Protein AF-A0A7J2UUU1-F1 (afdb_monomer_lite)

Secondary structure (DSSP, 8-state):
-HHHHHHHHHHHHHHHHHHHHHHHHHH-HHHHHHHHHHHHHHHHHHHHHHHHHHHHHHHHHHHHHHS-S-HHHHHHHHHHHHHHHHHHHHHHHTHHHHHHHTT-HHHHHHSSS-SHHHHHT-

Sequence (122 aa):
MSFFKSLKEIWDVMWSVTVMRVRILSRYKGWLAMDIIIPIIITLIPILLGRAAGGERAIAAFAENTGTDQYVAYLLIGSNVFAVVTNYLWFVGMWIRRERMTGTLESIYLTATHRMPLLLGT

pLDDT: mean 86.49, std 8.01, range [51.47, 94.38]

Foldseek 3Di:
DVVVVQVVLLVVVVVVVVVVVVVVLVVPVVVVVCLVVVLQVVLVVVVVCLCVVQNPNSLVVCCVVPVDSPVSVVSSVVSNVVSVVVVVCVLLVCLCVVCVVVVNNVVVVPDPHDCVSSNVSD

Structure (mmCIF, N/CA/C/O backbone):
data_AF-A0A7J2UUU1-F1
#
_entry.id   AF-A0A7J2UUU1-F1
#
loop_
_atom_site.group_PDB
_atom_site.id
_atom_site.type_symbol
_atom_site.label_atom_id
_atom_site.label_alt_id
_atom_site.label_comp_id
_atom_site.label_asym_id
_atom_site.label_entity_id
_atom_site.label_seq_id
_atom_site.pdbx_PDB_ins_code
_atom_site.Cartn_x
_atom_site.Cartn_y
_atom_site.Cartn_z
_atom_site.occupancy
_atom_site.B_iso_or_equiv
_atom_site.auth_seq_id
_atom_site.auth_comp_id
_atom_site.auth_asym_id
_atom_site.auth_atom_id
_atom_site.pdbx_PDB_model_num
ATOM 1 N N . MET A 1 1 ? 4.891 -0.404 37.370 1.00 51.47 1 MET A N 1
ATOM 2 C CA . MET A 1 1 ? 4.047 -1.500 36.833 1.00 51.47 1 MET A CA 1
ATOM 3 C C . MET A 1 1 ? 2.937 -1.041 35.868 1.00 51.47 1 MET A C 1
ATOM 5 O O . MET A 1 1 ? 2.306 -1.908 35.282 1.00 51.47 1 MET A O 1
ATOM 9 N N . SER A 1 2 ? 2.696 0.267 35.643 1.00 61.00 2 SER A N 1
ATOM 10 C CA . SER A 1 2 ? 1.622 0.725 34.730 1.00 61.00 2 SER A CA 1
ATOM 11 C C . SER A 1 2 ? 2.022 0.797 33.243 1.00 61.00 2 SER A C 1
ATOM 13 O O . SER A 1 2 ? 1.169 0.604 32.386 1.00 61.00 2 SER A O 1
ATOM 15 N N . PHE A 1 3 ? 3.311 0.979 32.925 1.00 60.25 3 PHE A N 1
ATOM 16 C CA . PHE A 1 3 ? 3.806 1.086 31.540 1.00 60.25 3 PHE A CA 1
ATOM 17 C C . PHE A 1 3 ? 3.649 -0.209 30.718 1.00 60.25 3 PHE A C 1
ATOM 19 O O . PHE A 1 3 ? 3.207 -0.186 29.578 1.00 60.25 3 PHE A O 1
ATOM 26 N N . PHE A 1 4 ? 3.948 -1.370 31.307 1.00 59.72 4 PHE A N 1
ATOM 27 C CA . PHE A 1 4 ? 3.776 -2.654 30.612 1.00 59.72 4 PHE A CA 1
ATOM 28 C C . PHE A 1 4 ? 2.301 -3.017 30.391 1.00 59.72 4 PHE A C 1
ATOM 30 O O . PHE A 1 4 ? 1.972 -3.697 29.422 1.00 59.72 4 PHE A O 1
ATOM 37 N N . LYS A 1 5 ? 1.408 -2.534 31.265 1.00 63.81 5 LYS A N 1
ATOM 38 C CA . LYS A 1 5 ? -0.036 -2.717 31.110 1.00 63.81 5 LYS A CA 1
ATOM 39 C C . LYS A 1 5 ? -0.567 -1.901 29.925 1.00 63.81 5 LYS A C 1
ATOM 41 O O . LYS A 1 5 ? -1.302 -2.452 29.113 1.00 63.81 5 LYS A O 1
ATOM 46 N N . SER A 1 6 ? -0.113 -0.655 29.761 1.00 75.44 6 SER A N 1
ATOM 47 C CA . SER A 1 6 ? -0.522 0.180 28.624 1.00 75.44 6 SER A CA 1
ATOM 48 C C . SER A 1 6 ? 0.003 -0.334 27.281 1.00 75.44 6 SER A C 1
ATOM 50 O O . SER A 1 6 ? -0.695 -0.231 26.278 1.00 75.44 6 SER A O 1
ATOM 52 N N . LEU A 1 7 ? 1.199 -0.935 27.241 1.00 80.31 7 LEU A N 1
ATOM 53 C CA . LEU A 1 7 ? 1.740 -1.500 26.001 1.00 80.31 7 LEU A CA 1
ATOM 54 C C . LEU A 1 7 ? 0.905 -2.683 25.494 1.00 80.31 7 LEU A C 1
ATOM 56 O O . LEU A 1 7 ? 0.634 -2.778 24.299 1.00 80.31 7 LEU A O 1
ATOM 60 N N . LYS A 1 8 ? 0.470 -3.560 26.405 1.00 83.88 8 LYS A N 1
ATOM 61 C CA . LYS A 1 8 ? -0.415 -4.676 26.061 1.00 83.88 8 LYS A CA 1
ATOM 62 C C . LYS A 1 8 ? -1.766 -4.177 25.541 1.00 83.88 8 LYS A C 1
ATOM 64 O O . LYS A 1 8 ? -2.239 -4.667 24.526 1.00 83.88 8 LYS A O 1
ATOM 69 N N . GLU A 1 9 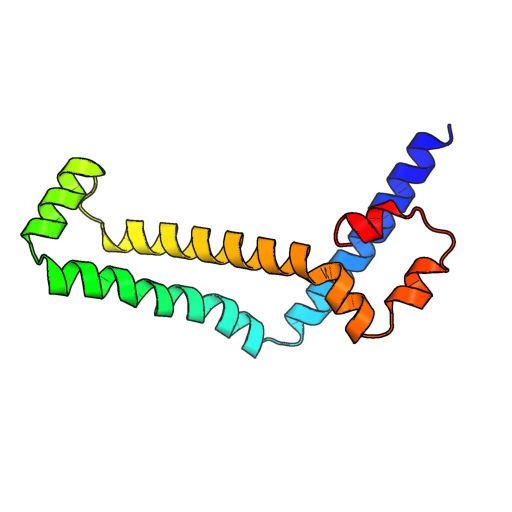? -2.342 -3.168 26.191 1.00 83.75 9 GLU A N 1
ATOM 70 C CA . GLU A 1 9 ? -3.602 -2.553 25.753 1.00 83.75 9 GLU A CA 1
ATOM 71 C C . GLU A 1 9 ? -3.481 -1.943 24.346 1.00 83.75 9 GLU A C 1
ATOM 73 O O . GLU A 1 9 ? -4.353 -2.155 23.507 1.00 83.75 9 GLU A O 1
ATOM 78 N N . ILE A 1 10 ? -2.380 -1.240 24.053 1.00 84.00 10 ILE A N 1
ATOM 79 C CA . ILE A 1 10 ? -2.105 -0.700 22.711 1.00 84.00 10 ILE A CA 1
ATOM 80 C C . ILE A 1 10 ? -2.006 -1.833 21.684 1.00 84.00 10 ILE A C 1
ATOM 82 O O . ILE A 1 10 ? -2.617 -1.751 20.620 1.00 84.00 10 ILE A O 1
ATOM 86 N N . TRP A 1 11 ? -1.271 -2.897 22.005 1.00 86.19 11 TRP A N 1
ATOM 87 C CA . TRP A 1 11 ? -1.122 -4.053 21.126 1.00 86.19 11 TRP A CA 1
ATOM 88 C C . TRP A 1 11 ? -2.460 -4.738 20.819 1.00 86.19 11 TRP A C 1
ATOM 90 O O . TRP A 1 11 ? -2.760 -5.009 19.656 1.00 86.19 11 TRP A O 1
ATOM 100 N N . ASP A 1 12 ? -3.288 -4.973 21.838 1.00 88.12 12 ASP A N 1
ATOM 101 C CA . ASP A 1 12 ? -4.585 -5.640 21.684 1.00 88.12 12 ASP A CA 1
ATOM 102 C C . ASP A 1 12 ? -5.534 -4.821 20.786 1.00 88.12 12 ASP A C 1
ATOM 104 O O . ASP A 1 12 ? -6.251 -5.380 19.945 1.00 88.12 12 ASP A O 1
ATOM 108 N N . VAL A 1 13 ? -5.494 -3.488 20.898 1.00 87.31 13 VAL A N 1
ATOM 109 C CA . VAL A 1 13 ? -6.232 -2.565 20.019 1.00 87.31 13 VAL A CA 1
ATOM 110 C C . VAL A 1 13 ? -5.707 -2.643 18.585 1.00 87.31 13 VAL A C 1
ATOM 112 O O . VAL A 1 13 ? -6.490 -2.864 17.659 1.00 87.31 13 VAL A O 1
ATOM 115 N N . MET A 1 14 ? -4.387 -2.545 18.391 1.00 85.75 14 MET A N 1
ATOM 116 C CA . MET A 1 14 ? -3.758 -2.640 17.066 1.00 85.75 14 MET A CA 1
ATOM 117 C C . MET A 1 14 ? -4.096 -3.957 16.363 1.00 85.75 14 MET A C 1
ATOM 119 O O . MET A 1 14 ? -4.405 -3.975 15.166 1.00 85.75 14 MET A O 1
ATOM 123 N N . TRP A 1 15 ? -4.073 -5.064 17.104 1.00 89.69 15 TRP A N 1
ATOM 124 C CA . TRP A 1 15 ? -4.426 -6.375 16.578 1.00 89.69 15 TRP A CA 1
ATOM 125 C C . TRP A 1 15 ? -5.901 -6.444 16.176 1.00 89.69 15 TRP A C 1
ATOM 127 O O . TRP A 1 15 ? -6.223 -6.862 15.062 1.00 89.69 15 TRP A O 1
ATOM 137 N N . SER A 1 16 ? -6.797 -5.966 17.041 1.00 89.88 16 SER A N 1
ATOM 138 C CA . SER A 1 16 ? -8.242 -5.952 16.780 1.00 89.88 16 SER A CA 1
ATOM 139 C C . SER A 1 16 ? -8.587 -5.157 15.518 1.00 89.88 16 SER A C 1
ATOM 141 O O . SER A 1 16 ? -9.368 -5.614 14.677 1.00 89.88 16 SER A O 1
ATOM 143 N N . VAL A 1 17 ? -7.950 -4.000 15.335 1.00 87.38 17 VAL A N 1
ATOM 144 C CA . VAL A 1 17 ? -8.126 -3.156 14.147 1.00 87.38 17 VAL A CA 1
ATOM 145 C C . VAL A 1 17 ? -7.567 -3.840 12.905 1.00 87.38 17 VAL A C 1
ATOM 147 O O . VAL A 1 17 ? -8.221 -3.854 11.862 1.00 87.38 17 VAL A O 1
ATOM 150 N N . THR A 1 18 ? -6.387 -4.453 13.006 1.00 88.94 18 THR A N 1
ATOM 151 C CA . THR A 1 18 ? -5.776 -5.203 11.900 1.00 88.94 18 THR A CA 1
ATOM 152 C C . THR A 1 18 ? -6.697 -6.319 11.417 1.00 88.94 18 THR A C 1
ATOM 154 O O . THR A 1 18 ? -6.988 -6.407 10.223 1.00 88.94 18 THR A O 1
ATOM 157 N N . VAL A 1 19 ? -7.234 -7.127 12.334 1.00 92.69 19 VAL A N 1
ATOM 158 C CA . VAL A 1 19 ? -8.180 -8.205 12.011 1.00 92.69 19 VAL A CA 1
ATOM 159 C C . VAL A 1 19 ? -9.438 -7.651 11.341 1.00 92.69 19 VAL A C 1
ATOM 161 O O . VAL A 1 19 ? -9.890 -8.192 10.326 1.00 92.69 19 VAL A O 1
ATOM 164 N N . MET A 1 20 ? -9.991 -6.554 11.864 1.00 90.69 20 MET A N 1
ATOM 165 C CA . MET A 1 20 ? -11.145 -5.879 11.271 1.00 90.69 20 MET A CA 1
ATOM 166 C C . MET A 1 20 ? -10.853 -5.421 9.834 1.00 90.69 20 MET A C 1
ATOM 168 O O . MET A 1 20 ? -11.632 -5.727 8.928 1.00 90.69 20 MET A O 1
ATOM 172 N N . ARG A 1 21 ? -9.705 -4.783 9.582 1.00 87.19 21 ARG A N 1
ATOM 173 C CA . ARG A 1 21 ? -9.313 -4.327 8.239 1.00 87.19 21 ARG A CA 1
ATOM 174 C C . ARG A 1 21 ? -9.089 -5.476 7.271 1.00 87.19 21 ARG A C 1
ATOM 176 O O . ARG A 1 21 ? -9.588 -5.417 6.151 1.00 87.19 21 ARG A O 1
ATOM 183 N N . VAL A 1 22 ? -8.393 -6.531 7.689 1.00 89.50 22 VAL A N 1
ATOM 184 C CA . VAL A 1 22 ? -8.186 -7.732 6.863 1.00 89.50 22 VAL A CA 1
ATOM 185 C C . VAL A 1 22 ? -9.531 -8.367 6.500 1.00 89.50 22 VAL A C 1
ATOM 187 O O . VAL A 1 22 ? -9.749 -8.781 5.358 1.00 89.50 22 VAL A O 1
ATOM 190 N N . ARG A 1 23 ? -10.493 -8.375 7.429 1.00 92.44 23 ARG A N 1
ATOM 191 C CA . ARG A 1 23 ? -11.860 -8.837 7.159 1.00 92.44 23 ARG A CA 1
ATOM 192 C C . ARG A 1 23 ? -12.606 -7.926 6.175 1.00 92.44 23 ARG A C 1
ATOM 194 O O . ARG A 1 23 ? -13.357 -8.437 5.350 1.00 92.44 23 ARG A O 1
ATOM 201 N N . ILE A 1 24 ? -12.410 -6.609 6.227 1.00 88.44 24 ILE A N 1
ATOM 202 C CA . ILE A 1 24 ? -12.970 -5.685 5.227 1.00 88.44 24 ILE A CA 1
ATOM 203 C C . ILE A 1 24 ? -12.343 -5.952 3.855 1.00 88.44 24 ILE A C 1
ATOM 205 O O . ILE A 1 24 ? -13.071 -6.175 2.893 1.00 88.44 24 ILE A O 1
ATOM 209 N N . LEU A 1 25 ? -11.014 -5.998 3.764 1.00 87.12 25 LEU A N 1
ATOM 210 C CA . LEU A 1 25 ? -10.293 -6.207 2.504 1.00 87.12 25 LEU A CA 1
ATOM 211 C C . LEU A 1 25 ? -10.673 -7.535 1.837 1.00 87.12 25 LEU A C 1
ATOM 213 O O . LEU A 1 25 ? -10.970 -7.568 0.646 1.00 87.12 25 LEU A O 1
ATOM 217 N N . SER A 1 26 ? -10.760 -8.619 2.611 1.00 89.69 26 SER A N 1
ATOM 218 C CA . SER A 1 26 ? -11.139 -9.943 2.092 1.00 89.69 26 SER A CA 1
ATOM 219 C C . SER A 1 26 ? -12.583 -10.031 1.579 1.00 89.69 26 SER A C 1
ATOM 221 O O . SER A 1 26 ? -12.880 -10.893 0.748 1.00 89.69 26 SER A O 1
ATOM 223 N N . ARG A 1 27 ? -13.488 -9.142 2.018 1.00 92.88 27 ARG A N 1
ATOM 224 C CA . ARG A 1 27 ? -14.863 -9.069 1.490 1.00 92.88 27 ARG A CA 1
ATOM 225 C C . ARG A 1 27 ? -14.912 -8.477 0.085 1.00 92.88 27 ARG A C 1
ATOM 227 O O . ARG A 1 27 ? -15.731 -8.907 -0.723 1.00 92.88 27 ARG A O 1
ATOM 234 N N . TYR A 1 28 ? -14.017 -7.546 -0.232 1.00 91.25 28 TYR A N 1
ATOM 235 C CA . TYR A 1 28 ? -13.968 -6.879 -1.532 1.00 91.25 28 TYR A CA 1
ATOM 236 C C . TYR A 1 28 ? -12.944 -7.542 -2.456 1.00 91.25 28 TYR A C 1
ATOM 238 O O . TYR A 1 28 ? -11.960 -6.932 -2.862 1.00 91.25 28 TYR A O 1
ATOM 246 N N . LYS A 1 29 ? -13.196 -8.803 -2.831 1.00 90.19 29 LYS A N 1
ATOM 247 C CA . LYS A 1 29 ? -12.293 -9.590 -3.695 1.00 90.19 29 LYS A CA 1
ATOM 248 C C . LYS A 1 29 ? -11.958 -8.891 -5.016 1.00 90.19 29 LYS A C 1
ATOM 250 O O . LYS A 1 29 ? -10.818 -8.943 -5.458 1.00 90.19 29 LYS A O 1
ATOM 255 N N . GLY A 1 30 ? -12.942 -8.222 -5.623 1.00 92.44 30 GLY A N 1
ATOM 256 C CA . GLY A 1 30 ? -12.732 -7.447 -6.848 1.00 92.44 30 GLY A CA 1
ATOM 257 C C . GLY A 1 30 ? -11.781 -6.271 -6.633 1.00 92.44 30 GLY A C 1
ATOM 258 O O . GLY A 1 30 ? -10.881 -6.064 -7.437 1.00 92.44 30 GLY A O 1
ATOM 259 N N . TRP A 1 31 ? -11.921 -5.558 -5.511 1.00 88.12 31 TRP A N 1
ATOM 260 C CA . TRP A 1 31 ? -11.002 -4.479 -5.153 1.00 88.12 31 TRP A CA 1
ATOM 261 C C . TRP A 1 31 ? -9.588 -5.009 -4.925 1.00 88.12 31 TRP A C 1
ATOM 263 O O . TRP A 1 31 ? -8.644 -4.454 -5.467 1.00 88.12 31 TRP A O 1
ATOM 273 N N . LEU A 1 32 ? -9.448 -6.123 -4.200 1.00 88.12 32 LEU A N 1
ATOM 274 C CA . LEU A 1 32 ? -8.152 -6.763 -3.966 1.00 88.12 32 LEU A CA 1
ATOM 275 C C . LEU A 1 32 ? -7.465 -7.180 -5.276 1.00 88.12 32 LEU A C 1
ATOM 277 O O . LEU A 1 32 ? -6.267 -6.971 -5.433 1.00 88.12 32 LEU A O 1
ATOM 281 N N . ALA A 1 33 ? -8.217 -7.739 -6.228 1.00 91.44 33 ALA A N 1
ATOM 282 C CA . ALA A 1 33 ? -7.681 -8.081 -7.543 1.00 91.44 33 ALA A CA 1
ATOM 283 C C . ALA A 1 33 ? -7.217 -6.830 -8.306 1.00 91.44 33 ALA A C 1
ATOM 285 O O . ALA A 1 33 ? -6.129 -6.826 -8.878 1.00 91.44 33 ALA A O 1
ATOM 286 N N . MET A 1 34 ? -8.008 -5.755 -8.277 1.00 90.81 34 MET A N 1
ATOM 287 C CA . MET A 1 34 ? -7.648 -4.489 -8.921 1.00 90.81 34 MET A CA 1
ATOM 288 C C . MET A 1 34 ? -6.419 -3.840 -8.279 1.00 90.81 34 MET A C 1
ATOM 290 O O . MET A 1 34 ? -5.577 -3.323 -9.004 1.00 90.81 34 MET A O 1
ATOM 294 N N . ASP A 1 35 ? -6.263 -3.936 -6.959 1.00 87.50 35 ASP A N 1
ATOM 295 C CA . ASP A 1 35 ? -5.105 -3.402 -6.229 1.00 87.50 35 ASP A CA 1
ATOM 296 C C . ASP A 1 35 ? -3.784 -4.064 -6.664 1.00 87.50 35 ASP A C 1
ATOM 298 O O . ASP A 1 35 ? -2.729 -3.443 -6.602 1.00 87.50 35 ASP A O 1
ATOM 302 N N . ILE A 1 36 ? -3.843 -5.308 -7.156 1.00 88.25 36 ILE A N 1
ATOM 303 C CA . ILE A 1 36 ? -2.691 -6.038 -7.709 1.00 88.25 36 ILE A CA 1
ATOM 304 C C . ILE A 1 36 ? -2.513 -5.742 -9.203 1.00 88.25 36 ILE A C 1
ATOM 306 O O . ILE A 1 36 ? -1.397 -5.541 -9.677 1.00 88.25 36 ILE A O 1
ATOM 310 N N . ILE A 1 37 ? -3.607 -5.718 -9.966 1.00 91.50 37 ILE A N 1
ATOM 311 C CA . ILE A 1 37 ? -3.566 -5.578 -11.428 1.00 91.50 37 ILE A CA 1
ATOM 312 C C . ILE A 1 37 ? -3.194 -4.150 -11.847 1.00 91.50 37 ILE A C 1
ATOM 314 O O . ILE A 1 37 ? -2.398 -3.964 -12.768 1.00 91.50 37 ILE A O 1
ATOM 318 N N . ILE A 1 38 ? -3.750 -3.132 -11.187 1.00 91.19 38 ILE A N 1
ATOM 319 C CA . ILE A 1 38 ? -3.573 -1.726 -11.572 1.00 91.19 38 ILE A CA 1
ATOM 320 C C . ILE A 1 38 ? -2.096 -1.300 -11.542 1.00 91.19 38 ILE A C 1
ATOM 322 O O . ILE A 1 38 ? -1.645 -0.752 -12.550 1.00 91.19 38 ILE A O 1
ATOM 326 N N . PRO A 1 39 ? -1.308 -1.558 -10.478 1.00 88.44 39 PRO A N 1
ATOM 327 C CA . PRO A 1 39 ? 0.113 -1.210 -10.464 1.00 88.44 39 PRO A CA 1
ATOM 328 C C . PRO A 1 39 ? 0.889 -1.843 -11.620 1.00 88.44 39 PRO A C 1
ATOM 330 O O . PRO A 1 39 ? 1.723 -1.179 -12.235 1.00 88.44 39 PRO A O 1
ATOM 333 N N . ILE A 1 40 ? 0.573 -3.092 -11.977 1.00 91.00 40 ILE A N 1
ATOM 334 C CA . ILE A 1 40 ? 1.198 -3.788 -13.108 1.00 91.00 40 ILE A CA 1
ATOM 335 C C . ILE A 1 40 ? 0.872 -3.058 -14.412 1.00 91.00 40 ILE A C 1
ATOM 337 O O . ILE A 1 40 ? 1.790 -2.742 -15.166 1.00 91.00 40 ILE A O 1
ATOM 341 N N . ILE A 1 41 ? -0.402 -2.724 -14.647 1.00 91.50 41 ILE A N 1
ATOM 342 C CA . ILE A 1 41 ? -0.844 -1.990 -15.844 1.00 91.50 41 ILE A CA 1
ATOM 343 C C . ILE A 1 41 ? -0.174 -0.617 -15.929 1.00 91.50 41 ILE A C 1
ATOM 345 O O . ILE A 1 41 ? 0.355 -0.255 -16.977 1.00 91.50 41 ILE A O 1
ATOM 349 N N . ILE A 1 42 ? -0.152 0.141 -14.832 1.00 90.00 42 ILE A N 1
ATOM 350 C CA . ILE A 1 42 ? 0.479 1.466 -14.793 1.00 90.00 42 ILE A CA 1
ATOM 351 C C . ILE A 1 42 ? 1.980 1.358 -15.077 1.00 90.00 42 ILE A C 1
ATOM 353 O O . ILE A 1 42 ? 2.536 2.229 -15.743 1.00 90.00 42 ILE A O 1
ATOM 357 N N . THR A 1 43 ? 2.628 0.266 -14.664 1.00 91.38 43 THR A N 1
ATOM 358 C CA . THR A 1 43 ? 4.049 0.030 -14.949 1.00 91.38 43 THR A CA 1
ATOM 359 C C . THR A 1 43 ? 4.339 -0.183 -16.439 1.00 91.38 43 THR A C 1
ATOM 361 O O . THR A 1 43 ? 5.448 0.102 -16.895 1.00 91.38 43 THR A O 1
ATOM 364 N N . LEU A 1 44 ? 3.361 -0.611 -17.247 1.00 92.06 44 LEU A N 1
ATOM 365 C CA . LEU A 1 44 ? 3.568 -0.666 -18.697 1.00 92.06 44 LEU A CA 1
ATOM 366 C C . LEU A 1 44 ? 3.851 0.719 -19.290 1.00 92.06 44 LEU A C 1
ATOM 368 O O . LEU A 1 44 ? 4.570 0.796 -20.281 1.00 92.06 44 LEU A O 1
ATOM 372 N N . ILE A 1 45 ? 3.358 1.807 -18.689 1.00 91.38 45 ILE A N 1
ATOM 373 C CA . ILE A 1 45 ? 3.566 3.170 -19.199 1.00 91.38 45 ILE A CA 1
ATOM 374 C C . ILE A 1 45 ? 5.063 3.522 -19.278 1.00 91.38 45 ILE A C 1
ATOM 376 O O . ILE A 1 45 ? 5.529 3.791 -20.386 1.00 91.38 45 ILE A O 1
ATOM 380 N N . PRO A 1 46 ? 5.856 3.495 -18.183 1.00 88.62 46 PRO A N 1
ATOM 381 C CA . PRO A 1 46 ? 7.285 3.796 -18.264 1.00 88.62 46 PRO A CA 1
ATOM 382 C C . PRO A 1 46 ? 8.065 2.787 -19.121 1.00 88.62 46 PRO A C 1
ATOM 384 O O . PRO A 1 46 ? 9.003 3.184 -19.809 1.00 88.62 46 PRO A O 1
ATOM 387 N N . ILE A 1 47 ? 7.665 1.509 -19.147 1.00 90.69 47 ILE A N 1
ATOM 388 C CA . ILE A 1 47 ? 8.309 0.480 -19.986 1.00 90.69 47 ILE A CA 1
ATOM 389 C C . ILE A 1 47 ? 8.133 0.797 -21.477 1.00 90.69 47 ILE A C 1
ATOM 391 O O . ILE A 1 47 ? 9.101 0.774 -22.244 1.00 90.69 47 ILE A O 1
ATOM 395 N N . LEU A 1 48 ? 6.898 1.082 -21.895 1.00 91.19 48 LEU A N 1
ATOM 396 C CA . LEU A 1 48 ? 6.569 1.401 -23.281 1.00 91.19 48 LEU A CA 1
ATOM 397 C C . LEU A 1 48 ? 7.151 2.753 -23.684 1.00 91.19 48 LEU A C 1
ATOM 399 O O . LEU A 1 48 ? 7.669 2.873 -24.790 1.00 91.19 48 LEU A O 1
ATOM 403 N N . LEU A 1 49 ? 7.131 3.739 -22.785 1.00 89.81 49 LEU A N 1
ATOM 404 C CA . LEU A 1 49 ? 7.720 5.051 -23.028 1.00 89.81 49 LEU A CA 1
ATOM 405 C C . LEU A 1 49 ? 9.234 4.958 -23.234 1.00 89.81 49 LEU A C 1
ATOM 407 O O . LEU A 1 49 ? 9.741 5.514 -24.204 1.00 89.81 49 LEU A O 1
ATOM 411 N N . GLY A 1 50 ? 9.952 4.216 -22.385 1.00 86.31 50 GLY A N 1
ATOM 412 C CA . GLY A 1 50 ? 11.393 4.005 -22.546 1.00 86.31 50 GLY A CA 1
ATOM 413 C C . GLY A 1 50 ? 11.734 3.356 -23.890 1.00 86.31 50 GLY A C 1
ATOM 414 O O . GLY A 1 50 ? 12.652 3.797 -24.585 1.00 86.31 50 GLY A O 1
ATOM 415 N N . ARG A 1 51 ? 10.933 2.367 -24.308 1.00 87.44 51 ARG A N 1
ATOM 416 C CA . ARG A 1 51 ? 11.102 1.690 -25.599 1.00 87.44 51 ARG A CA 1
ATOM 417 C C . ARG A 1 51 ? 10.770 2.593 -26.789 1.00 87.44 51 ARG A C 1
ATOM 419 O O . ARG A 1 51 ? 11.512 2.587 -27.766 1.00 87.44 51 ARG A O 1
ATOM 426 N N . ALA A 1 52 ? 9.684 3.358 -26.714 1.00 89.62 52 ALA A N 1
ATOM 427 C CA . ALA A 1 52 ? 9.235 4.234 -27.795 1.00 89.62 52 ALA A CA 1
ATOM 428 C C . ALA A 1 52 ? 10.134 5.467 -27.969 1.00 89.62 52 ALA A C 1
ATOM 430 O O . ALA A 1 52 ? 10.383 5.881 -29.096 1.00 89.62 52 ALA A O 1
ATOM 431 N N . ALA A 1 53 ? 10.626 6.048 -26.872 1.00 87.50 53 ALA A N 1
ATOM 432 C CA . ALA A 1 53 ? 11.405 7.282 -26.908 1.00 87.50 53 ALA A CA 1
ATOM 433 C C . ALA A 1 53 ? 12.878 7.058 -27.281 1.00 87.50 53 ALA A C 1
ATOM 435 O O . ALA A 1 53 ? 13.457 7.880 -27.986 1.00 87.50 53 ALA A O 1
ATOM 436 N N . GLY A 1 54 ? 13.499 5.974 -26.802 1.00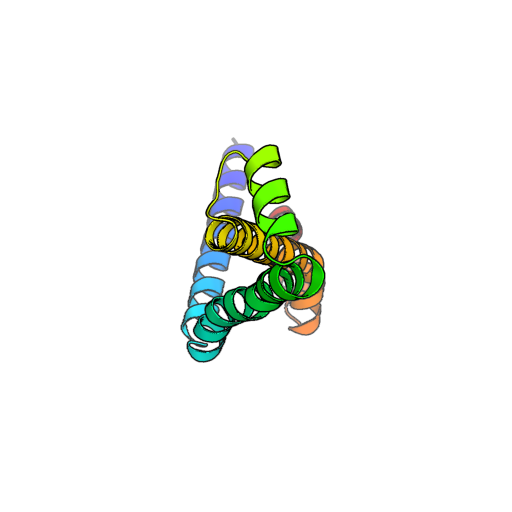 82.44 54 GLY A N 1
ATOM 437 C CA . GLY A 1 54 ? 14.945 5.776 -26.942 1.00 82.44 54 GLY A CA 1
ATOM 438 C C . GLY A 1 54 ? 15.382 4.477 -27.616 1.00 82.44 54 GLY A C 1
ATOM 439 O O . GLY A 1 54 ? 16.576 4.322 -27.884 1.00 82.44 54 GLY A O 1
ATOM 440 N N . GLY A 1 55 ? 14.454 3.560 -27.908 1.00 84.94 55 GLY A N 1
ATOM 441 C CA . GLY A 1 55 ? 14.740 2.305 -28.606 1.00 84.94 55 GLY A CA 1
ATOM 442 C C . GLY A 1 55 ? 15.922 1.534 -28.006 1.00 84.94 55 GLY A C 1
ATOM 443 O O . GLY A 1 55 ? 16.102 1.482 -26.790 1.00 84.94 55 GLY A O 1
ATOM 444 N N . GLU A 1 56 ? 16.761 0.959 -28.866 1.00 85.56 56 GLU A N 1
ATOM 445 C CA . GLU A 1 56 ? 17.942 0.185 -28.452 1.00 85.56 56 GLU A CA 1
ATOM 446 C C . GLU A 1 56 ? 18.992 1.023 -27.711 1.00 85.56 56 GLU A C 1
ATOM 448 O O . GLU A 1 56 ? 19.662 0.519 -26.811 1.00 85.56 56 GLU A O 1
ATOM 453 N N . ARG A 1 57 ? 19.104 2.322 -28.021 1.00 88.50 57 ARG A N 1
ATOM 454 C CA . ARG A 1 57 ? 20.059 3.220 -27.353 1.00 88.50 57 ARG A CA 1
ATOM 455 C C . ARG A 1 57 ? 19.711 3.435 -25.884 1.00 88.50 57 ARG A C 1
ATOM 457 O O . ARG A 1 57 ? 20.610 3.431 -25.049 1.00 88.50 57 ARG A O 1
ATOM 464 N N . ALA A 1 58 ? 18.428 3.590 -25.559 1.00 85.94 58 ALA A N 1
ATOM 465 C CA . ALA A 1 58 ? 17.995 3.700 -24.166 1.00 85.94 58 ALA A CA 1
ATOM 466 C C . ALA A 1 58 ? 18.202 2.395 -23.392 1.00 85.94 58 ALA A C 1
ATOM 468 O O . ALA A 1 58 ? 18.573 2.448 -22.224 1.00 85.94 58 ALA A O 1
ATOM 469 N N . ILE A 1 59 ? 18.011 1.239 -24.033 1.00 85.12 59 ILE A N 1
ATOM 470 C CA . ILE A 1 59 ? 18.255 -0.066 -23.402 1.00 85.12 59 ILE A CA 1
ATOM 471 C C . ILE A 1 59 ? 19.752 -0.252 -23.118 1.00 85.12 59 ILE A C 1
ATOM 473 O O . ILE A 1 59 ? 20.112 -0.651 -22.014 1.00 85.12 59 ILE A O 1
ATOM 477 N N . ALA A 1 60 ? 20.626 0.102 -24.066 1.00 88.94 60 ALA A N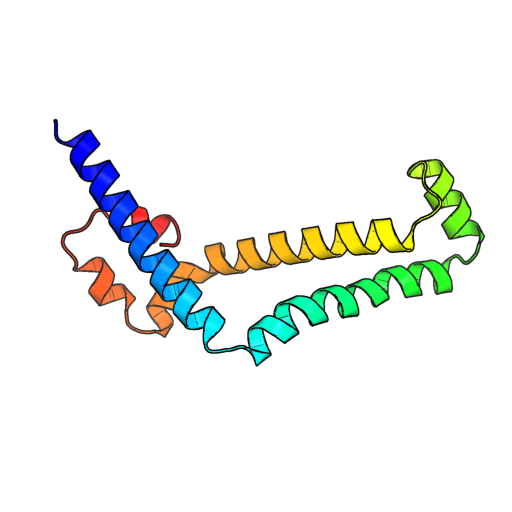 1
ATOM 478 C CA . ALA A 1 60 ? 22.075 0.043 -23.873 1.00 88.94 60 ALA A CA 1
ATOM 479 C C . ALA A 1 60 ? 22.546 0.985 -22.751 1.00 88.94 60 ALA A C 1
ATOM 481 O O . ALA A 1 60 ? 23.262 0.555 -21.849 1.00 88.94 60 ALA A O 1
ATOM 482 N N . ALA A 1 61 ? 22.078 2.238 -22.755 1.00 89.75 61 ALA A N 1
ATOM 483 C CA . ALA A 1 61 ? 22.388 3.198 -21.696 1.00 89.75 61 ALA A CA 1
ATOM 484 C C . ALA A 1 61 ? 21.853 2.740 -20.328 1.00 89.75 61 ALA A C 1
ATOM 486 O O . ALA A 1 61 ? 22.515 2.909 -19.308 1.00 89.75 61 ALA A O 1
ATOM 487 N N . PHE A 1 62 ? 20.664 2.135 -20.281 1.00 91.50 62 PHE A N 1
ATOM 488 C CA . PHE A 1 62 ? 20.123 1.562 -19.051 1.00 91.50 62 PHE A CA 1
ATOM 489 C C . PHE A 1 62 ? 21.011 0.429 -18.519 1.00 91.50 62 PHE A C 1
ATOM 491 O O . PHE A 1 62 ? 21.332 0.420 -17.329 1.00 91.50 62 PHE A O 1
ATOM 498 N N . ALA A 1 63 ? 21.432 -0.492 -19.389 1.00 92.62 63 ALA A N 1
ATOM 499 C CA . ALA A 1 63 ? 22.278 -1.618 -19.008 1.00 92.62 63 ALA A CA 1
ATOM 500 C C . ALA A 1 63 ? 23.644 -1.162 -18.478 1.00 92.62 63 ALA A C 1
ATOM 502 O O . ALA A 1 63 ? 24.107 -1.684 -17.466 1.00 92.62 63 ALA A O 1
ATOM 503 N N . GLU A 1 64 ? 24.240 -0.138 -19.093 1.00 94.38 64 GLU A N 1
ATOM 504 C CA . GLU A 1 64 ? 25.495 0.470 -18.635 1.00 94.38 64 GLU A CA 1
ATOM 505 C C . GLU A 1 64 ? 25.369 1.086 -17.230 1.00 94.38 64 GLU A C 1
ATOM 507 O O . GLU A 1 64 ? 26.263 0.930 -16.403 1.00 94.38 64 GLU A O 1
ATOM 512 N N . ASN A 1 65 ? 24.239 1.733 -16.926 1.00 92.94 65 ASN A N 1
ATOM 513 C CA . ASN A 1 65 ? 24.035 2.422 -15.646 1.00 92.94 65 ASN A CA 1
ATOM 514 C C . ASN A 1 65 ? 23.552 1.513 -14.506 1.00 92.94 65 ASN A C 1
ATOM 516 O O . ASN A 1 65 ? 23.772 1.824 -13.337 1.00 92.94 65 ASN A O 1
ATOM 520 N N . THR A 1 66 ? 22.850 0.423 -14.816 1.00 91.69 66 THR A N 1
ATOM 521 C CA . THR A 1 66 ? 22.223 -0.446 -13.801 1.00 91.69 66 THR A CA 1
ATOM 522 C C . THR A 1 66 ? 22.892 -1.808 -13.661 1.00 91.69 66 THR A C 1
ATOM 524 O O . THR A 1 66 ? 22.625 -2.515 -12.690 1.00 91.69 66 THR A O 1
ATOM 527 N N . GLY A 1 67 ? 23.753 -2.188 -14.609 1.00 91.38 67 GLY A N 1
ATOM 528 C CA . GLY A 1 67 ? 24.409 -3.493 -14.635 1.00 91.38 67 GLY A CA 1
ATOM 529 C C . GLY A 1 67 ? 23.485 -4.653 -15.021 1.00 91.38 67 GLY A C 1
ATOM 530 O O . GLY A 1 67 ? 23.855 -5.808 -14.822 1.00 91.38 67 GLY A O 1
ATOM 531 N N . THR A 1 68 ? 22.286 -4.380 -15.551 1.00 89.81 68 THR A N 1
ATOM 532 C CA . THR A 1 68 ? 21.348 -5.405 -16.032 1.00 89.81 68 THR A CA 1
ATOM 533 C C . THR A 1 68 ? 20.695 -5.002 -17.351 1.00 89.81 68 THR A C 1
ATOM 535 O O . THR A 1 68 ? 20.304 -3.857 -17.551 1.00 89.81 68 THR A O 1
ATOM 538 N N . ASP A 1 69 ? 20.535 -5.963 -18.256 1.00 88.75 69 ASP A N 1
ATOM 539 C CA . ASP A 1 69 ? 19.785 -5.812 -19.505 1.00 88.75 69 ASP A CA 1
ATOM 540 C C . ASP A 1 69 ? 18.268 -6.018 -19.316 1.00 88.75 69 ASP A C 1
ATOM 542 O O . ASP A 1 69 ? 17.465 -5.664 -20.184 1.00 88.75 69 ASP A O 1
ATOM 546 N N . GLN A 1 70 ? 17.843 -6.525 -18.152 1.00 91.31 70 GLN A N 1
ATOM 547 C CA . GLN A 1 70 ? 16.446 -6.830 -17.834 1.00 91.31 70 GLN A CA 1
ATOM 548 C C . GLN A 1 70 ? 15.659 -5.596 -17.372 1.00 91.31 70 GLN A C 1
ATOM 550 O O . GLN A 1 70 ? 15.036 -5.579 -16.305 1.00 91.31 70 GLN A O 1
ATOM 555 N N . TYR A 1 71 ? 15.629 -4.558 -18.206 1.00 89.56 71 TYR A N 1
ATOM 556 C CA . TYR A 1 71 ? 14.985 -3.283 -17.875 1.00 89.56 71 TYR A CA 1
ATOM 557 C C . TYR A 1 71 ? 13.487 -3.424 -17.548 1.00 89.56 71 TYR A C 1
ATOM 559 O O . TYR A 1 71 ? 12.970 -2.721 -16.680 1.00 89.56 71 TYR A O 1
ATOM 567 N N . VAL A 1 72 ? 12.785 -4.366 -18.194 1.00 91.25 72 VAL A N 1
ATOM 568 C CA . VAL A 1 72 ? 11.360 -4.643 -17.941 1.00 91.25 72 VAL A CA 1
ATOM 569 C C . VAL A 1 72 ? 11.142 -5.107 -16.504 1.00 91.25 72 VAL A C 1
ATOM 571 O O 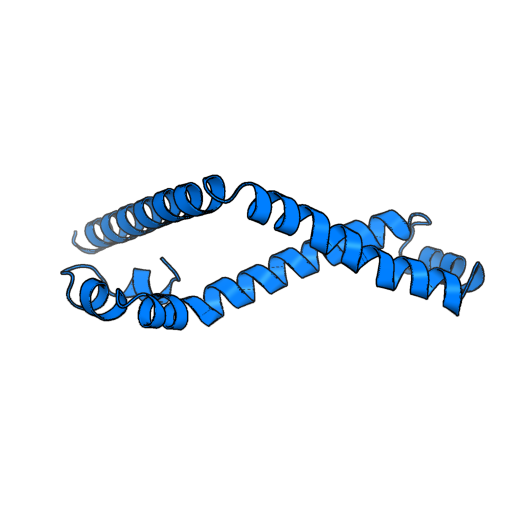. VAL A 1 72 ? 10.287 -4.562 -15.813 1.00 91.25 72 VAL A O 1
ATOM 574 N N . ALA A 1 73 ? 11.921 -6.089 -16.041 1.00 91.88 73 ALA A N 1
ATOM 575 C CA . ALA A 1 73 ? 11.806 -6.620 -14.686 1.00 91.88 73 ALA A CA 1
ATOM 576 C C . ALA A 1 73 ? 12.205 -5.567 -13.645 1.00 91.88 73 ALA A C 1
ATOM 578 O O . ALA A 1 73 ? 11.515 -5.401 -12.639 1.00 91.88 73 ALA A O 1
ATOM 579 N N . TYR A 1 74 ? 13.267 -4.808 -13.927 1.00 92.25 74 TYR A N 1
ATOM 580 C CA . TYR A 1 74 ? 13.725 -3.718 -13.071 1.00 92.25 74 TYR A CA 1
ATOM 581 C C . TYR A 1 74 ? 12.630 -2.665 -12.853 1.00 92.25 74 TYR A C 1
ATOM 583 O O . TYR A 1 74 ? 12.291 -2.333 -11.715 1.00 92.25 74 TYR A O 1
ATOM 591 N N . LEU A 1 75 ? 12.024 -2.178 -13.940 1.00 92.12 75 LEU A N 1
ATOM 592 C CA . LEU A 1 75 ? 10.944 -1.195 -13.873 1.00 92.12 75 LEU A CA 1
ATOM 593 C C . LEU A 1 75 ? 9.677 -1.776 -13.245 1.00 92.12 75 LEU A C 1
ATOM 595 O O . LEU A 1 75 ? 9.013 -1.072 -12.483 1.00 92.12 75 LEU A O 1
ATOM 599 N N .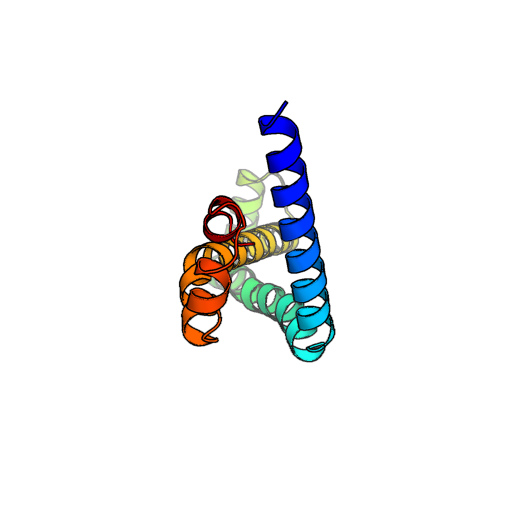 LEU A 1 76 ? 9.361 -3.046 -13.519 1.00 92.44 76 LEU A N 1
ATOM 600 C CA . LEU A 1 76 ? 8.219 -3.742 -12.928 1.00 92.44 76 LEU A CA 1
ATOM 601 C C . LEU A 1 76 ? 8.326 -3.784 -11.407 1.00 92.44 76 LEU A C 1
ATOM 603 O O . LEU A 1 76 ? 7.406 -3.348 -10.716 1.00 92.44 76 LEU A O 1
ATOM 607 N N . ILE A 1 77 ? 9.455 -4.244 -10.876 1.00 92.62 77 ILE A N 1
ATOM 608 C CA . ILE A 1 77 ? 9.668 -4.323 -9.429 1.00 92.62 77 ILE A CA 1
ATOM 609 C C . ILE A 1 77 ? 9.678 -2.917 -8.819 1.00 92.62 77 ILE A C 1
ATOM 611 O O . ILE A 1 77 ? 8.943 -2.664 -7.865 1.00 92.62 77 ILE A O 1
ATOM 615 N N . GLY A 1 78 ? 10.446 -1.986 -9.396 1.00 91.50 78 GLY A N 1
ATOM 616 C CA . GLY A 1 78 ? 10.569 -0.622 -8.879 1.00 91.50 78 GLY A CA 1
ATOM 617 C C . GLY A 1 78 ? 9.230 0.115 -8.813 1.00 91.50 78 GLY A C 1
ATOM 618 O O . GLY A 1 78 ? 8.902 0.718 -7.792 1.00 91.50 78 GLY A O 1
ATOM 619 N N . SER A 1 79 ? 8.414 0.008 -9.862 1.00 91.44 79 SER A N 1
ATOM 620 C CA . SER A 1 79 ? 7.102 0.667 -9.912 1.00 91.44 79 SER A CA 1
ATOM 621 C C . SER A 1 79 ? 6.104 0.036 -8.941 1.00 91.44 79 SER A C 1
ATOM 623 O O . SER A 1 79 ? 5.311 0.753 -8.335 1.00 91.44 79 SER A O 1
ATOM 625 N N . ASN A 1 80 ? 6.158 -1.286 -8.732 1.00 91.00 80 ASN A N 1
ATOM 626 C CA . ASN A 1 80 ? 5.321 -1.952 -7.730 1.00 91.00 80 ASN A CA 1
ATOM 627 C C . ASN A 1 80 ? 5.709 -1.538 -6.304 1.00 91.00 80 ASN A C 1
ATOM 629 O O . ASN A 1 80 ? 4.832 -1.219 -5.502 1.00 91.00 80 ASN A O 1
ATOM 633 N N . VAL A 1 81 ? 7.007 -1.469 -5.994 1.00 93.19 81 VAL A N 1
ATOM 634 C CA . VAL A 1 81 ? 7.487 -0.959 -4.698 1.00 93.19 81 VAL A CA 1
ATOM 635 C C . VAL A 1 81 ? 7.028 0.483 -4.495 1.00 93.19 81 VAL A C 1
ATOM 637 O O . VAL A 1 81 ? 6.471 0.813 -3.448 1.00 93.19 81 VAL A O 1
ATOM 640 N N . PHE A 1 82 ? 7.185 1.328 -5.515 1.00 92.31 82 PHE A N 1
ATOM 641 C CA . PHE A 1 82 ? 6.705 2.706 -5.486 1.00 92.31 82 PHE A CA 1
ATOM 642 C C . PHE A 1 82 ? 5.191 2.792 -5.239 1.00 92.31 82 PHE A C 1
ATOM 644 O O . PHE A 1 82 ? 4.752 3.587 -4.404 1.00 92.31 82 PHE A O 1
ATOM 651 N N . ALA A 1 83 ? 4.389 1.956 -5.906 1.00 91.44 83 ALA A N 1
ATOM 652 C CA . ALA A 1 83 ? 2.939 1.925 -5.730 1.00 91.44 83 ALA A CA 1
ATOM 653 C C . ALA A 1 83 ? 2.538 1.529 -4.300 1.00 91.44 83 ALA A C 1
ATOM 655 O O . ALA A 1 83 ? 1.699 2.195 -3.694 1.00 91.44 83 ALA A O 1
ATOM 656 N N . VAL A 1 84 ? 3.171 0.500 -3.727 1.00 91.25 84 VAL A N 1
ATOM 657 C CA . VAL A 1 84 ? 2.911 0.057 -2.346 1.00 91.25 84 VAL A CA 1
ATOM 658 C C . VAL A 1 84 ? 3.246 1.159 -1.342 1.00 91.25 84 VAL A C 1
ATOM 660 O O . VAL A 1 84 ? 2.422 1.477 -0.483 1.00 91.25 84 VAL A O 1
ATOM 663 N N . VAL A 1 85 ? 4.420 1.785 -1.469 1.00 93.25 85 VAL A N 1
ATOM 664 C CA . VAL A 1 85 ? 4.841 2.883 -0.582 1.00 93.25 85 VAL A CA 1
ATOM 665 C C . VAL A 1 85 ? 3.889 4.072 -0.700 1.00 93.25 85 VAL A C 1
ATOM 667 O O . VAL A 1 85 ? 3.439 4.607 0.314 1.00 93.25 85 VAL A O 1
ATOM 670 N N . THR A 1 86 ? 3.524 4.449 -1.926 1.00 92.75 86 THR A N 1
ATOM 671 C CA . THR A 1 86 ? 2.580 5.543 -2.183 1.00 92.75 86 THR A CA 1
ATOM 672 C C . THR A 1 86 ? 1.223 5.260 -1.542 1.00 92.75 86 THR A C 1
ATOM 674 O O . THR A 1 86 ? 0.701 6.102 -0.813 1.00 92.75 86 THR A O 1
ATOM 677 N N . ASN A 1 87 ? 0.667 4.062 -1.740 1.00 90.31 87 ASN A N 1
ATOM 678 C CA . ASN A 1 87 ? -0.603 3.661 -1.134 1.00 90.31 87 ASN A CA 1
ATOM 679 C C . ASN A 1 87 ? -0.547 3.694 0.396 1.00 90.31 87 ASN A C 1
ATOM 681 O O . ASN A 1 87 ? -1.481 4.178 1.035 1.00 90.31 87 ASN A O 1
ATOM 685 N N . TYR A 1 88 ? 0.553 3.237 0.994 1.00 89.62 88 TYR A N 1
ATOM 686 C CA . TYR A 1 88 ? 0.723 3.279 2.443 1.00 89.62 88 TYR A CA 1
ATOM 687 C C . TYR A 1 88 ? 0.737 4.713 2.986 1.00 89.62 88 TYR A C 1
ATOM 689 O O . TYR A 1 88 ? 0.039 5.006 3.960 1.00 89.62 88 TYR A O 1
ATOM 697 N N . LEU A 1 89 ? 1.452 5.627 2.321 1.00 91.12 89 LEU A N 1
ATOM 698 C CA . LEU A 1 89 ? 1.450 7.050 2.675 1.00 91.12 89 LEU A CA 1
ATOM 699 C C . LEU A 1 89 ? 0.036 7.637 2.628 1.00 91.12 89 LEU A C 1
ATOM 701 O O . LEU A 1 89 ? -0.361 8.357 3.545 1.00 91.12 89 LEU A O 1
ATOM 705 N N . TRP A 1 90 ? -0.756 7.278 1.615 1.00 90.50 90 TRP A N 1
ATOM 706 C CA . TRP A 1 90 ? -2.162 7.672 1.543 1.00 90.50 90 TRP A CA 1
ATOM 707 C C . TRP A 1 90 ? -3.000 7.061 2.670 1.00 90.50 90 TRP A C 1
ATOM 709 O O . TRP A 1 90 ? -3.817 7.757 3.270 1.00 90.50 90 TRP A O 1
ATOM 719 N N . PHE A 1 91 ? -2.828 5.784 3.007 1.00 87.81 91 PHE A N 1
ATOM 720 C CA . PHE A 1 91 ? -3.619 5.164 4.073 1.00 87.81 91 PHE A CA 1
ATOM 721 C C . PHE A 1 91 ? -3.343 5.778 5.443 1.00 87.81 91 PHE A C 1
ATOM 723 O O . PHE A 1 91 ? -4.297 6.073 6.166 1.00 87.81 91 PHE A O 1
ATOM 730 N N . VAL A 1 92 ? -2.073 6.019 5.770 1.00 87.12 92 VAL A N 1
ATOM 731 C CA . VAL A 1 92 ? -1.680 6.671 7.025 1.00 87.12 92 VAL A CA 1
ATOM 732 C C . VAL A 1 92 ? -2.130 8.132 7.028 1.00 87.12 92 VAL A C 1
ATOM 734 O O . VAL A 1 92 ? -2.810 8.564 7.958 1.00 87.12 92 VAL A O 1
ATOM 737 N N . GLY A 1 93 ? -1.836 8.883 5.962 1.00 88.38 93 GLY A N 1
ATOM 738 C CA . GLY A 1 93 ? -2.170 10.307 5.871 1.00 88.38 93 GLY A CA 1
ATOM 739 C C . GLY A 1 93 ? -3.674 10.586 5.916 1.00 88.38 93 GLY A C 1
ATOM 740 O O . GLY A 1 93 ? -4.110 11.592 6.474 1.00 88.38 93 GLY A O 1
ATOM 741 N N . MET A 1 94 ? -4.493 9.675 5.384 1.00 89.81 94 MET A N 1
ATOM 742 C CA . MET A 1 94 ? -5.947 9.848 5.321 1.00 89.81 94 MET A CA 1
ATOM 743 C C . MET A 1 94 ? -6.700 9.117 6.436 1.00 89.81 94 MET A C 1
ATOM 745 O O . MET A 1 94 ? -7.933 9.083 6.402 1.00 89.81 94 MET A O 1
ATOM 749 N N . TRP A 1 95 ? -6.001 8.549 7.422 1.00 86.44 95 TRP A N 1
ATOM 750 C CA . TRP A 1 95 ? -6.613 7.742 8.476 1.00 86.44 95 TRP A CA 1
ATOM 751 C C . TRP A 1 95 ? -7.645 8.514 9.303 1.00 86.44 95 TRP A C 1
ATOM 753 O O . TRP A 1 95 ? -8.815 8.140 9.331 1.00 86.44 95 TRP A O 1
ATOM 763 N N . ILE A 1 96 ? -7.253 9.646 9.893 1.00 87.94 96 ILE A N 1
ATOM 764 C CA . ILE A 1 96 ? -8.158 10.471 10.715 1.00 87.94 96 ILE A CA 1
ATOM 765 C C . ILE A 1 96 ? -9.348 10.957 9.881 1.00 87.94 96 ILE A C 1
ATOM 767 O O . ILE A 1 96 ? -10.491 10.965 10.339 1.00 87.94 96 ILE A O 1
ATOM 771 N N . ARG A 1 97 ? -9.098 11.329 8.617 1.00 89.88 97 ARG A N 1
ATOM 772 C CA . ARG A 1 97 ? -10.168 11.733 7.699 1.00 89.88 97 ARG A CA 1
ATOM 773 C C . ARG A 1 97 ? -11.159 10.593 7.480 1.00 89.88 97 ARG A C 1
ATOM 775 O O . ARG A 1 97 ? -12.355 10.856 7.419 1.00 89.88 97 ARG A O 1
ATOM 782 N N . ARG A 1 98 ? -10.678 9.355 7.339 1.00 88.81 98 ARG A N 1
ATOM 783 C CA . ARG A 1 98 ? -11.523 8.170 7.165 1.00 88.81 98 ARG A CA 1
ATO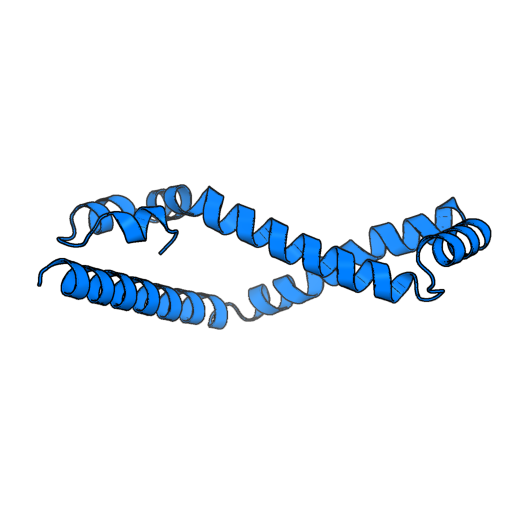M 784 C C . ARG A 1 98 ? -12.434 7.977 8.374 1.00 88.81 98 ARG A C 1
ATOM 786 O O . ARG A 1 98 ? -13.637 7.924 8.161 1.00 88.81 98 ARG A O 1
ATOM 793 N N . GLU A 1 99 ? -11.886 8.002 9.587 1.00 88.44 99 GLU A N 1
ATOM 794 C CA . GLU A 1 99 ? -12.664 7.860 10.831 1.00 88.44 99 GLU A CA 1
ATOM 795 C C . GLU A 1 99 ? -13.699 8.978 11.024 1.00 88.44 99 GLU A C 1
ATOM 797 O O . GLU A 1 99 ? -14.794 8.757 11.545 1.00 88.44 99 GLU A O 1
ATOM 802 N N . ARG A 1 100 ? -13.392 10.194 10.554 1.00 90.69 100 ARG A N 1
ATOM 803 C CA . ARG A 1 100 ? -14.364 11.293 10.526 1.00 90.69 100 ARG A CA 1
ATOM 804 C C . ARG A 1 100 ? -15.492 11.037 9.524 1.00 90.69 100 ARG A C 1
ATOM 806 O O . ARG A 1 100 ? -16.646 11.292 9.837 1.00 90.69 100 ARG A O 1
ATOM 813 N N . MET A 1 101 ? -15.174 10.554 8.321 1.00 92.94 101 MET A N 1
ATOM 814 C CA . MET A 1 101 ? -16.176 10.283 7.278 1.00 92.94 101 MET A CA 1
ATOM 815 C C . MET A 1 101 ? -17.081 9.094 7.621 1.00 92.94 101 MET A C 1
ATOM 817 O O . MET A 1 101 ? -18.231 9.075 7.199 1.00 92.94 101 MET A O 1
ATOM 821 N N . THR A 1 102 ? -16.587 8.121 8.388 1.00 88.69 102 THR A N 1
ATOM 822 C CA . THR A 1 102 ? -17.380 6.986 8.886 1.00 88.69 102 THR A CA 1
ATOM 823 C C . THR A 1 102 ? -18.185 7.312 10.144 1.00 88.69 102 THR A C 1
ATOM 825 O O . THR A 1 102 ? -18.980 6.481 10.572 1.00 88.69 102 THR A O 1
ATOM 828 N N . GLY A 1 103 ? -18.002 8.499 10.739 1.00 90.69 103 GLY A N 1
ATOM 829 C CA . GLY A 1 103 ? -18.695 8.918 11.963 1.00 90.69 103 GLY A CA 1
ATOM 830 C C . GLY A 1 103 ? -18.222 8.201 13.234 1.00 90.69 103 GLY A C 1
ATOM 831 O O . GLY A 1 103 ? -18.854 8.314 14.279 1.00 90.69 103 GLY A O 1
ATOM 832 N N . THR A 1 104 ? -17.115 7.461 13.168 1.00 88.88 104 THR A N 1
ATOM 833 C CA . THR A 1 104 ? -16.586 6.641 14.270 1.00 88.88 104 THR A CA 1
ATOM 834 C C . THR A 1 104 ? -15.590 7.394 15.146 1.00 88.88 104 THR A C 1
ATOM 836 O O . THR A 1 104 ? -15.362 6.996 16.289 1.00 88.88 104 THR A O 1
ATOM 839 N N . LEU A 1 105 ? -15.047 8.517 14.665 1.00 87.50 105 LEU A N 1
ATOM 840 C CA . LEU A 1 105 ? -14.019 9.289 15.366 1.00 87.50 105 LEU A CA 1
ATOM 841 C C . LEU A 1 105 ? -14.423 9.694 16.793 1.00 87.50 105 LEU A C 1
ATOM 843 O O . LEU A 1 105 ? -13.634 9.532 17.720 1.00 87.50 105 LEU A O 1
ATOM 847 N N . GLU A 1 106 ? -15.647 10.190 16.981 1.00 87.06 106 GLU A N 1
ATOM 848 C CA . GLU A 1 106 ? -16.142 10.628 18.294 1.00 87.06 106 GLU A CA 1
ATOM 849 C C . GLU A 1 106 ? -16.285 9.448 19.257 1.00 87.06 106 GLU A C 1
ATOM 851 O O . GLU A 1 106 ? -15.868 9.532 20.411 1.00 87.06 106 GLU A O 1
ATOM 856 N N . SER A 1 107 ? -16.792 8.314 18.762 1.00 87.12 107 SER A N 1
ATOM 857 C CA . SER A 1 107 ? -16.927 7.096 19.563 1.00 87.12 107 SER A CA 1
ATOM 858 C C . SER A 1 107 ? -15.569 6.566 20.028 1.00 87.12 107 SER A C 1
ATOM 860 O O . SER A 1 107 ? -15.414 6.251 21.205 1.00 87.12 107 SER A O 1
ATOM 862 N N . ILE A 1 108 ? -14.560 6.556 19.148 1.00 84.62 108 ILE A N 1
ATOM 863 C CA . ILE A 1 108 ? -13.195 6.123 19.472 1.00 84.62 108 ILE A CA 1
ATOM 864 C C . ILE A 1 108 ? -12.558 7.092 20.469 1.00 84.62 108 ILE A C 1
ATOM 866 O O . ILE A 1 108 ? -11.928 6.661 21.432 1.00 84.62 108 ILE A O 1
ATOM 870 N N . TYR A 1 109 ? -12.764 8.398 20.297 1.00 84.06 109 TYR A N 1
ATOM 871 C CA . TYR A 1 109 ? -12.205 9.412 21.189 1.00 84.06 109 TYR A CA 1
ATOM 872 C C . TYR A 1 109 ? -12.793 9.371 22.611 1.00 84.06 109 TYR A C 1
ATOM 874 O O . TYR A 1 109 ? -12.102 9.729 23.565 1.00 84.06 109 TYR A O 1
ATOM 882 N N . LEU A 1 110 ? -14.044 8.922 22.764 1.00 86.75 110 LEU A N 1
ATOM 883 C CA . LEU A 1 110 ? -14.709 8.760 24.062 1.00 86.75 110 LEU A CA 1
ATOM 884 C C . LEU A 1 110 ? -14.351 7.450 24.782 1.00 86.75 110 LEU A C 1
ATOM 886 O O . LEU A 1 110 ? -14.639 7.320 25.973 1.00 86.75 110 LEU A O 1
ATOM 890 N N . THR A 1 111 ? -13.735 6.477 24.102 1.00 82.94 111 THR A N 1
ATOM 891 C CA . THR A 1 111 ? -13.320 5.230 24.761 1.00 82.94 111 THR A CA 1
ATOM 892 C C . THR A 1 111 ? -12.217 5.475 25.790 1.00 82.94 111 THR A C 1
ATOM 894 O O . THR A 1 111 ? -11.326 6.301 25.599 1.00 82.94 111 THR A O 1
ATOM 897 N N . ALA A 1 112 ? -12.246 4.720 26.893 1.00 71.12 112 ALA A N 1
ATOM 898 C CA . ALA A 1 112 ? -11.256 4.791 27.973 1.00 71.12 112 ALA A CA 1
ATOM 899 C C . ALA A 1 112 ? -9.905 4.132 27.606 1.00 71.12 112 ALA A C 1
ATOM 901 O O . ALA A 1 112 ? -9.270 3.484 28.436 1.00 71.12 112 ALA A O 1
ATOM 902 N N . THR A 1 113 ? -9.473 4.267 26.353 1.00 76.44 113 THR A N 1
ATOM 903 C CA . THR A 1 113 ? -8.223 3.720 25.821 1.00 76.44 113 THR A CA 1
ATOM 904 C C . THR A 1 113 ? -7.192 4.836 25.656 1.00 76.44 113 THR A C 1
ATOM 906 O O . THR A 1 113 ? -7.513 6.021 25.544 1.00 76.44 113 THR A O 1
ATOM 909 N N . HIS A 1 114 ? -5.912 4.466 25.662 1.00 73.88 114 HIS A N 1
ATOM 910 C CA . HIS A 1 114 ? -4.826 5.389 25.354 1.00 73.88 114 HIS A CA 1
ATOM 911 C C . HIS A 1 114 ? -5.039 6.048 23.977 1.00 73.88 114 HIS A C 1
ATOM 913 O O . HIS A 1 114 ? -5.536 5.407 23.062 1.00 73.88 114 HIS A O 1
ATOM 919 N N . ARG A 1 115 ? -4.639 7.314 23.794 1.00 77.19 115 ARG A N 1
ATOM 920 C CA . ARG A 1 115 ? -4.886 8.066 22.539 1.00 77.19 115 ARG A CA 1
ATOM 921 C C . ARG A 1 115 ? -3.887 7.767 21.416 1.00 77.19 115 ARG A C 1
ATOM 923 O O . ARG A 1 115 ? -4.110 8.153 20.275 1.00 77.19 115 ARG A O 1
ATOM 930 N N . MET A 1 116 ? -2.779 7.096 21.733 1.00 76.31 116 MET A N 1
ATOM 931 C CA . MET A 1 116 ? -1.729 6.780 20.753 1.00 76.31 116 MET A CA 1
ATOM 932 C C . MET A 1 116 ? -2.171 5.875 19.594 1.00 76.31 116 MET A C 1
ATOM 934 O O . MET A 1 116 ? -1.778 6.190 18.478 1.00 76.31 116 MET A O 1
ATOM 938 N N . PRO A 1 117 ? -2.982 4.814 19.779 1.00 75.81 117 PRO A N 1
ATOM 939 C CA . PRO A 1 117 ? -3.467 3.987 18.669 1.00 75.81 117 PRO A CA 1
ATOM 940 C C . PRO A 1 117 ? -4.157 4.819 17.577 1.00 75.81 117 PRO A C 1
ATOM 942 O O . PRO A 1 117 ? -3.826 4.691 16.399 1.00 75.81 117 PRO A O 1
ATOM 945 N N . LEU A 1 118 ? -4.981 5.796 17.981 1.00 77.06 118 LEU A N 1
ATOM 946 C CA . LEU A 1 118 ? -5.645 6.713 17.053 1.00 77.06 118 LEU A CA 1
ATOM 947 C C . LEU A 1 118 ? -4.643 7.494 16.184 1.00 77.06 118 LEU A C 1
ATOM 949 O O . LEU A 1 118 ? -4.875 7.666 14.988 1.00 77.06 118 LEU A O 1
ATOM 953 N N . LEU A 1 119 ? -3.525 7.942 16.768 1.00 75.38 119 LEU A N 1
ATOM 954 C CA . LEU A 1 119 ? -2.451 8.641 16.049 1.00 75.38 119 LEU A CA 1
ATOM 955 C C . LEU A 1 119 ? -1.611 7.700 15.176 1.00 75.38 119 LEU A C 1
ATOM 957 O O . LEU A 1 119 ? -1.093 8.125 14.147 1.00 75.38 119 LEU A O 1
ATOM 961 N N . LEU A 1 120 ? -1.482 6.433 15.570 1.00 73.38 120 LEU A N 1
ATOM 962 C CA . LEU A 1 120 ? -0.687 5.422 14.872 1.00 73.38 120 LEU A CA 1
ATOM 963 C C . LEU A 1 120 ? -1.395 4.813 13.653 1.00 73.38 120 LEU A C 1
ATOM 965 O O . LEU A 1 120 ? -0.792 4.004 12.950 1.00 73.38 120 LEU A O 1
ATOM 969 N N . GLY A 1 121 ? -2.641 5.195 13.365 1.00 65.69 121 GLY A N 1
ATOM 970 C CA . GLY A 1 121 ? -3.365 4.628 12.226 1.00 65.69 121 GLY A CA 1
ATOM 971 C C . GLY A 1 121 ? -4.165 3.366 12.551 1.00 65.69 121 GLY A C 1
ATOM 972 O O . GLY A 1 121 ? -4.581 2.659 11.625 1.00 65.69 121 GLY A O 1
ATOM 973 N N . THR A 1 122 ? -4.349 3.057 13.838 1.00 60.38 122 THR A N 1
ATOM 974 C CA . THR A 1 122 ? -4.977 1.822 14.323 1.00 60.38 122 THR A CA 1
ATOM 975 C C . THR A 1 122 ? -6.145 2.117 15.244 1.00 60.38 122 THR A C 1
ATOM 977 O O . THR A 1 122 ? -5.908 2.670 16.339 1.00 60.38 122 THR A O 1
#

Radius of gyration: 21.4 Å; chains: 1; bounding box: 44×22×65 Å